Protein AF-A0A942PXX4-F1 (afdb_monomer)

Secondary structure (DSSP, 8-state):
---------PPPEEEEEE-SSEEEEEETTS-EEEEEGGG-HHHHHS-HHHHH--EEEGGGTEEEETTTTEEEEHHHHHHT-PPP------

Nearest PDB structures (foldseek):
  3k8r-assembly1_B  TM=8.141E-01  e=3.457E-06  Rhodospirillum rubrum ATCC 11170
  2x8n-assembly1_A  TM=8.123E-01  e=3.913E-05  Chromobacterium violaceum ATCC 12472
  7f7q-assembly1_A  TM=4.847E-01  e=6.034E-01  Enterococcus faecalis ATCC 10100
  8crc-assembly1_A  TM=4.020E-01  e=1.355E+00  Homo sapiens
  5dmv-assembly1_C  TM=3.897E-01  e=2.372E+00  Mus musculus

Structure (mmCIF, N/CA/C/O backbone):
data_AF-A0A942PXX4-F1
#
_entry.id   AF-A0A942PXX4-F1
#
loop_
_atom_site.group_PDB
_atom_site.id
_atom_site.type_symbol
_atom_site.label_atom_id
_atom_site.label_alt_id
_atom_site.label_comp_id
_atom_site.label_asym_id
_atom_site.label_entity_id
_atom_site.label_seq_id
_atom_site.pdbx_PDB_ins_code
_atom_site.Cartn_x
_atom_site.Cartn_y
_atom_site.Cartn_z
_atom_site.occupancy
_atom_site.B_iso_or_equiv
_atom_site.auth_seq_id
_atom_site.auth_comp_id
_atom_site.auth_asym_id
_atom_site.auth_atom_id
_atom_site.pdbx_PDB_model_num
ATOM 1 N N . MET A 1 1 ? 16.296 -7.093 -35.315 1.00 39.78 1 MET A N 1
ATOM 2 C CA . MET A 1 1 ? 15.605 -6.460 -34.175 1.00 39.78 1 MET A CA 1
ATOM 3 C C . MET A 1 1 ? 16.027 -7.221 -32.932 1.00 39.78 1 MET A C 1
ATOM 5 O O . MET A 1 1 ? 15.697 -8.394 -32.842 1.00 39.78 1 MET A O 1
ATOM 9 N N . SER A 1 2 ? 16.837 -6.623 -32.057 1.00 39.38 2 SER A N 1
ATOM 10 C CA . SER A 1 2 ? 17.206 -7.251 -30.784 1.00 39.38 2 SER A CA 1
ATOM 11 C C . SER A 1 2 ? 16.160 -6.875 -29.750 1.00 39.38 2 SER A C 1
ATOM 13 O O . SER A 1 2 ? 16.084 -5.721 -29.336 1.00 39.38 2 SER A O 1
ATOM 15 N N . THR A 1 3 ? 15.335 -7.840 -29.365 1.00 49.34 3 THR A N 1
ATOM 16 C CA . THR A 1 3 ? 14.520 -7.732 -28.160 1.00 49.34 3 THR A CA 1
ATOM 17 C C . THR A 1 3 ? 15.485 -7.783 -26.986 1.00 49.34 3 THR A C 1
ATOM 19 O O . THR A 1 3 ? 16.091 -8.821 -26.728 1.00 49.34 3 THR A O 1
ATOM 22 N N . VAL A 1 4 ? 15.689 -6.655 -26.308 1.00 53.97 4 VAL A N 1
ATOM 23 C CA . VAL A 1 4 ? 16.295 -6.679 -24.976 1.00 53.97 4 VAL A CA 1
ATOM 24 C C . VAL A 1 4 ? 15.336 -7.493 -24.119 1.00 53.97 4 VAL A C 1
ATOM 26 O O . VAL A 1 4 ? 14.152 -7.163 -24.052 1.00 53.97 4 VAL A O 1
ATOM 29 N N . ALA A 1 5 ? 15.814 -8.586 -23.527 1.00 53.88 5 ALA A N 1
ATOM 30 C CA . ALA A 1 5 ? 15.111 -9.217 -22.424 1.00 53.88 5 ALA A CA 1
ATOM 31 C C . ALA A 1 5 ? 15.040 -8.157 -21.324 1.00 53.88 5 ALA A C 1
ATOM 33 O O . ALA A 1 5 ? 16.023 -7.898 -20.636 1.00 53.88 5 ALA A O 1
ATOM 34 N N . ILE A 1 6 ? 13.923 -7.437 -21.263 1.00 54.06 6 ILE A N 1
ATOM 35 C CA . ILE A 1 6 ? 13.683 -6.474 -20.202 1.00 54.06 6 ILE A CA 1
ATOM 36 C C . ILE A 1 6 ? 13.416 -7.343 -18.978 1.00 54.06 6 ILE A C 1
ATOM 38 O O . ILE A 1 6 ? 12.310 -7.856 -18.803 1.00 54.06 6 ILE A O 1
ATOM 42 N N . GLU A 1 7 ? 14.450 -7.588 -18.175 1.00 54.88 7 GLU A N 1
ATOM 43 C CA . GLU A 1 7 ? 14.247 -7.919 -16.772 1.00 54.88 7 GLU A CA 1
ATOM 44 C C . GLU A 1 7 ? 13.517 -6.712 -16.180 1.00 54.88 7 GLU A C 1
ATOM 46 O O . GLU A 1 7 ? 14.115 -5.681 -15.880 1.00 54.88 7 GLU A O 1
ATOM 51 N N . TYR A 1 8 ? 12.185 -6.780 -16.142 1.00 55.84 8 TYR A N 1
ATOM 52 C CA . TYR A 1 8 ? 11.375 -5.778 -15.467 1.00 55.84 8 TYR A CA 1
ATOM 53 C C . TYR A 1 8 ? 11.600 -5.956 -13.971 1.00 55.84 8 TYR A C 1
ATOM 55 O O . TYR A 1 8 ? 10.860 -6.667 -13.293 1.00 55.84 8 TYR A O 1
ATOM 63 N N . GLU A 1 9 ? 12.642 -5.318 -13.454 1.00 79.38 9 GLU A N 1
ATOM 64 C CA . GLU A 1 9 ? 12.728 -5.069 -12.028 1.00 79.38 9 GLU A CA 1
ATOM 65 C C . GLU A 1 9 ? 11.582 -4.105 -11.696 1.00 79.38 9 GLU A C 1
ATOM 67 O O . GLU A 1 9 ? 11.539 -2.968 -12.178 1.00 79.38 9 GLU A O 1
ATOM 72 N N . TYR A 1 10 ? 10.569 -4.585 -10.968 1.00 89.25 10 TYR A N 1
ATOM 73 C CA . TYR A 1 10 ? 9.486 -3.710 -10.533 1.00 89.25 10 TYR A CA 1
ATOM 74 C C . TYR A 1 10 ? 10.073 -2.574 -9.693 1.00 89.25 10 TYR A C 1
ATOM 76 O O . TYR A 1 10 ? 10.988 -2.814 -8.898 1.00 89.25 10 TYR A O 1
ATOM 84 N N . PRO A 1 11 ? 9.549 -1.342 -9.813 1.00 95.38 11 PRO A N 1
ATOM 85 C CA . PRO A 1 11 ? 9.947 -0.302 -8.882 1.00 95.38 11 PRO A CA 1
ATOM 86 C C . PRO A 1 11 ? 9.590 -0.733 -7.456 1.00 95.38 11 PRO A C 1
ATOM 88 O O . PRO A 1 11 ? 8.614 -1.448 -7.226 1.00 95.38 11 PRO A O 1
ATOM 91 N N . ARG A 1 12 ? 10.377 -0.285 -6.483 1.00 97.25 12 ARG A N 1
ATOM 92 C CA . ARG A 1 12 ? 10.142 -0.603 -5.075 1.00 97.25 12 ARG A CA 1
ATOM 93 C C . ARG A 1 12 ? 9.029 0.269 -4.516 1.00 97.25 12 ARG A C 1
ATOM 95 O O . ARG A 1 12 ? 8.978 1.461 -4.815 1.00 97.25 12 ARG A O 1
ATOM 102 N N . ILE A 1 13 ? 8.197 -0.297 -3.655 1.00 98.38 13 ILE A N 1
ATOM 103 C CA . ILE A 1 13 ? 7.277 0.461 -2.811 1.00 98.38 13 ILE A CA 1
ATOM 104 C C . ILE A 1 13 ? 8.106 1.236 -1.788 1.00 98.38 13 ILE A C 1
ATOM 106 O O . ILE A 1 13 ? 8.944 0.665 -1.092 1.00 98.38 13 ILE A O 1
ATOM 110 N N . LEU A 1 14 ? 7.881 2.546 -1.727 1.00 98.50 14 LEU A N 1
ATOM 111 C CA . LEU A 1 14 ? 8.494 3.447 -0.752 1.00 98.50 14 LEU A CA 1
ATOM 112 C C . LEU A 1 14 ? 7.545 3.790 0.395 1.00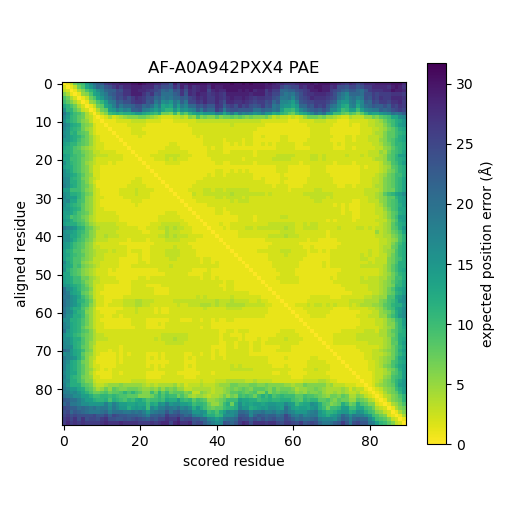 98.50 14 LEU A C 1
ATOM 114 O O . LEU A 1 14 ? 7.995 4.033 1.508 1.00 98.50 14 LEU A O 1
ATOM 118 N N . ALA A 1 15 ? 6.246 3.848 0.108 1.00 98.50 15 ALA A N 1
ATOM 119 C CA . ALA A 1 15 ? 5.198 4.111 1.082 1.00 98.50 15 ALA A CA 1
ATOM 120 C C . ALA A 1 15 ? 3.847 3.656 0.530 1.00 98.50 15 ALA A C 1
ATOM 122 O O . ALA A 1 15 ? 3.639 3.662 -0.688 1.00 98.50 15 ALA A O 1
ATOM 123 N N . VAL A 1 16 ? 2.923 3.335 1.432 1.00 98.44 16 VAL A N 1
ATOM 124 C CA . VAL A 1 16 ? 1.514 3.093 1.121 1.00 98.44 16 VAL A CA 1
ATOM 125 C C . VAL A 1 16 ? 0.622 4.006 1.954 1.00 98.44 16 VAL A C 1
ATOM 127 O O . VAL A 1 16 ? 0.901 4.284 3.119 1.00 98.44 16 VAL A O 1
ATOM 130 N N . THR A 1 17 ? -0.461 4.473 1.341 1.00 98.38 17 THR A N 1
ATOM 131 C CA . THR A 1 17 ? -1.598 5.082 2.028 1.00 98.38 17 THR A CA 1
ATOM 132 C C . THR A 1 17 ? -2.866 4.324 1.672 1.00 98.38 17 THR A C 1
ATOM 134 O O . THR A 1 17 ? -3.065 3.910 0.529 1.00 98.38 17 THR A O 1
ATOM 137 N N . VAL A 1 18 ? -3.738 4.141 2.657 1.00 98.50 18 VAL A N 1
ATOM 138 C CA . VAL A 1 18 ? -5.030 3.482 2.469 1.00 98.50 18 VAL A CA 1
ATOM 139 C C . VAL A 1 18 ? -6.105 4.391 3.039 1.00 98.50 18 VAL A C 1
ATOM 141 O O . VAL A 1 18 ? -6.050 4.761 4.211 1.00 98.50 18 VAL A O 1
ATOM 144 N N . ASN A 1 19 ? -7.066 4.769 2.206 1.00 97.81 19 ASN A N 1
ATOM 145 C CA . ASN A 1 19 ? -8.264 5.483 2.638 1.00 97.81 19 ASN A CA 1
ATOM 146 C C . ASN A 1 19 ? -9.496 4.593 2.423 1.00 97.81 19 ASN A C 1
ATOM 148 O O . ASN A 1 19 ? -9.357 3.401 2.157 1.00 97.81 19 ASN A O 1
ATOM 152 N N . ASP A 1 20 ? -10.693 5.155 2.554 1.00 97.69 20 ASP A N 1
ATOM 153 C CA . ASP A 1 20 ? -11.940 4.388 2.458 1.00 97.69 20 ASP A CA 1
ATOM 154 C C . ASP A 1 20 ? -12.299 3.938 1.031 1.00 97.69 20 ASP A C 1
ATOM 156 O O . ASP A 1 20 ? -13.252 3.184 0.845 1.00 97.69 20 ASP A O 1
ATOM 160 N N . GLU A 1 21 ? -11.526 4.347 0.022 1.00 97.81 21 GLU A N 1
ATOM 161 C CA . GLU A 1 21 ? -11.791 4.048 -1.388 1.00 97.81 21 GLU A CA 1
ATOM 162 C C . GLU A 1 21 ? -10.653 3.280 -2.067 1.00 97.81 21 GLU A C 1
ATOM 164 O O . GLU A 1 21 ? -10.913 2.400 -2.891 1.00 97.81 21 GLU A O 1
ATOM 169 N N . VAL A 1 22 ? -9.394 3.596 -1.749 1.00 98.31 22 VAL A N 1
ATOM 170 C CA . VAL A 1 22 ? -8.216 3.119 -2.483 1.00 98.31 22 VAL A CA 1
ATOM 171 C C . VAL A 1 22 ? -7.021 2.800 -1.584 1.00 98.31 22 VAL A C 1
ATOM 173 O O . VAL A 1 22 ? -6.796 3.420 -0.544 1.00 98.31 22 VAL A O 1
ATOM 176 N N . ILE A 1 23 ? -6.203 1.864 -2.064 1.00 98.38 23 ILE A N 1
ATOM 177 C CA . ILE A 1 23 ? -4.838 1.583 -1.613 1.00 98.38 23 ILE A CA 1
ATOM 178 C C . ILE A 1 23 ? -3.899 2.245 -2.623 1.00 98.38 23 ILE A C 1
ATOM 180 O O . ILE A 1 23 ? -3.962 1.935 -3.813 1.00 98.38 23 ILE A O 1
ATOM 184 N N . THR A 1 24 ? -3.033 3.150 -2.175 1.00 98.62 24 THR A N 1
ATOM 185 C CA . THR A 1 24 ? -2.086 3.878 -3.031 1.00 98.62 24 THR A CA 1
ATOM 186 C C . THR A 1 24 ? -0.655 3.582 -2.619 1.00 98.62 24 THR A C 1
ATOM 188 O O . THR A 1 24 ? -0.294 3.806 -1.470 1.00 98.62 24 THR A O 1
ATOM 191 N N . ALA A 1 25 ? 0.170 3.127 -3.560 1.00 98.50 25 ALA A N 1
ATOM 192 C CA . ALA A 1 25 ? 1.601 2.926 -3.368 1.00 98.50 25 ALA A CA 1
ATOM 193 C C . ALA A 1 25 ? 2.403 4.010 -4.091 1.00 98.50 25 ALA A C 1
ATOM 195 O O . ALA A 1 25 ? 2.186 4.261 -5.279 1.00 98.50 25 ALA A O 1
ATOM 196 N N . ASN A 1 26 ? 3.364 4.605 -3.386 1.00 98.56 26 ASN A N 1
ATOM 197 C CA . ASN A 1 26 ? 4.388 5.468 -3.966 1.00 98.56 26 ASN A CA 1
ATOM 198 C C . ASN A 1 26 ? 5.608 4.621 -4.321 1.00 98.56 26 ASN A C 1
ATOM 200 O O . ASN A 1 26 ? 6.129 3.891 -3.476 1.00 98.56 26 ASN A O 1
ATOM 204 N N . LEU A 1 27 ? 6.051 4.713 -5.569 1.00 98.31 27 LEU A N 1
ATOM 205 C CA . LEU A 1 27 ? 7.055 3.836 -6.151 1.00 98.31 27 LEU A CA 1
ATOM 206 C C . LEU A 1 27 ? 8.391 4.562 -6.336 1.00 98.31 27 LEU A C 1
ATOM 208 O O . LEU A 1 27 ? 8.450 5.778 -6.523 1.00 98.31 27 LEU A O 1
ATOM 212 N N . SER A 1 28 ? 9.487 3.805 -6.308 1.00 97.62 28 SER A N 1
ATOM 213 C CA . SER A 1 28 ? 10.852 4.340 -6.383 1.00 97.62 28 SER A CA 1
ATOM 214 C C . SER A 1 28 ? 11.205 5.022 -7.704 1.00 97.62 28 SER A C 1
ATOM 216 O O . SER 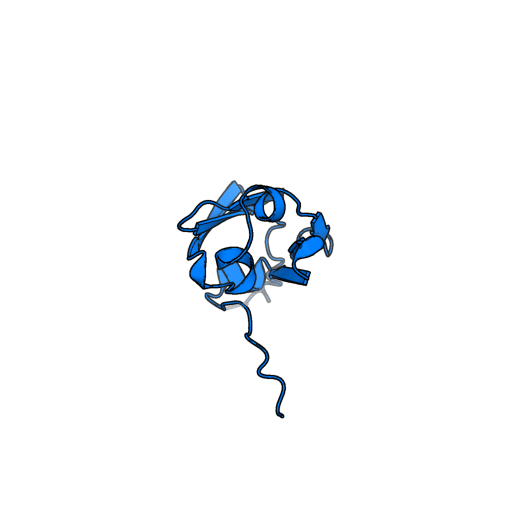A 1 28 ? 12.215 5.714 -7.776 1.00 97.62 28 SER A O 1
ATOM 218 N N . ASP A 1 29 ? 10.400 4.821 -8.744 1.00 95.56 29 ASP A N 1
ATOM 219 C CA . ASP A 1 29 ? 10.542 5.472 -10.048 1.00 95.56 29 ASP A CA 1
ATOM 220 C C . ASP A 1 29 ? 9.704 6.759 -10.176 1.00 95.56 29 ASP A C 1
ATOM 222 O O . ASP A 1 29 ? 9.575 7.314 -11.266 1.00 95.56 29 ASP A O 1
ATOM 226 N N . GLY A 1 30 ? 9.138 7.241 -9.065 1.00 97.25 30 GLY A N 1
ATOM 227 C CA . GLY A 1 30 ? 8.373 8.484 -8.993 1.00 97.25 30 GLY A CA 1
ATOM 228 C C . GLY A 1 30 ? 6.894 8.342 -9.350 1.00 97.25 30 GLY A C 1
ATOM 229 O O . GLY A 1 30 ? 6.172 9.338 -9.321 1.00 97.25 30 GLY A O 1
ATOM 230 N N . ARG A 1 31 ? 6.416 7.134 -9.675 1.00 97.25 31 ARG A N 1
ATOM 231 C CA . ARG A 1 31 ? 4.987 6.881 -9.897 1.00 97.25 31 ARG A CA 1
ATOM 232 C C . ARG A 1 31 ? 4.235 6.714 -8.580 1.00 97.25 31 ARG A C 1
ATOM 234 O O . ARG A 1 31 ? 4.771 6.193 -7.604 1.00 97.25 31 ARG A O 1
ATOM 241 N N . SER A 1 32 ? 2.949 7.043 -8.612 1.00 98.00 32 SER A N 1
ATOM 242 C CA . SER A 1 32 ? 1.971 6.563 -7.636 1.00 98.00 32 SER A CA 1
ATOM 243 C C . SER A 1 32 ? 0.961 5.678 -8.354 1.00 98.00 32 SER A C 1
ATOM 245 O O . SER A 1 32 ? 0.481 6.030 -9.433 1.00 98.00 32 SER A O 1
ATOM 247 N N . VAL A 1 33 ? 0.656 4.520 -7.774 1.00 97.81 33 VAL A N 1
ATOM 248 C CA . VAL A 1 33 ? -0.325 3.572 -8.313 1.00 97.81 33 VAL A CA 1
ATOM 249 C C . VAL A 1 33 ? -1.398 3.345 -7.266 1.00 97.81 33 VAL A C 1
ATOM 251 O O . VAL A 1 33 ? -1.087 2.966 -6.138 1.00 97.81 33 VAL A O 1
ATOM 254 N N . SER A 1 34 ? -2.652 3.564 -7.652 1.00 98.06 34 SER A N 1
ATOM 255 C CA . SER A 1 34 ? -3.815 3.361 -6.791 1.00 98.06 34 SER A CA 1
ATOM 256 C C . SER A 1 34 ? -4.679 2.224 -7.316 1.00 98.06 34 SER A C 1
ATOM 258 O O . SER A 1 34 ? -4.918 2.116 -8.520 1.00 98.06 34 SER A O 1
ATOM 260 N N . VAL A 1 35 ? -5.172 1.399 -6.400 1.00 97.25 35 VAL A N 1
ATOM 261 C CA . VAL A 1 35 ? -6.127 0.320 -6.671 1.00 97.25 35 VAL A CA 1
ATOM 262 C C . VAL A 1 35 ? -7.303 0.441 -5.699 1.00 97.25 35 VAL A C 1
ATOM 264 O O . VAL A 1 35 ? -7.115 0.971 -4.602 1.00 97.25 35 VAL A O 1
ATOM 267 N N . PRO A 1 36 ? -8.515 -0.015 -6.053 1.00 97.56 36 PRO A N 1
ATOM 268 C CA . PRO A 1 36 ? -9.653 0.017 -5.137 1.00 97.56 36 PRO A CA 1
ATOM 269 C C . PRO A 1 36 ? -9.358 -0.715 -3.822 1.00 97.56 36 PRO A C 1
ATOM 271 O O . PRO A 1 36 ? -8.818 -1.818 -3.846 1.00 97.56 36 PRO A O 1
ATOM 274 N N . LEU A 1 37 ? -9.795 -0.165 -2.686 1.00 96.94 37 LEU A N 1
ATOM 275 C CA . LEU A 1 37 ? -9.698 -0.812 -1.370 1.00 96.94 37 LEU A CA 1
ATOM 276 C C . LEU A 1 37 ? -10.328 -2.212 -1.385 1.00 96.94 37 LEU A C 1
ATOM 278 O O . LEU A 1 37 ? -9.792 -3.152 -0.806 1.00 96.94 37 LEU A O 1
ATOM 282 N N . ALA A 1 38 ? -11.418 -2.369 -2.139 1.00 94.62 38 ALA A N 1
ATOM 283 C CA . ALA A 1 38 ? -12.121 -3.633 -2.334 1.00 94.62 38 ALA A CA 1
ATOM 284 C C . ALA A 1 38 ? -11.260 -4.765 -2.939 1.00 94.62 38 ALA A C 1
ATOM 286 O O . ALA A 1 38 ? -11.697 -5.915 -2.948 1.00 94.62 38 ALA A O 1
ATOM 287 N N . TRP A 1 39 ? -10.050 -4.480 -3.441 1.00 93.31 39 TRP A N 1
ATOM 288 C CA . TRP A 1 39 ? -9.097 -5.512 -3.865 1.00 93.31 39 TRP A CA 1
ATOM 289 C C . TRP A 1 39 ? -8.608 -6.396 -2.727 1.00 93.31 39 TRP A C 1
ATOM 291 O O . TRP A 1 39 ? -8.221 -7.534 -2.984 1.00 93.31 39 TRP A O 1
ATOM 301 N N . SER A 1 40 ? -8.626 -5.891 -1.497 1.00 94.38 40 SER A N 1
ATOM 302 C CA . SER A 1 40 ? -8.379 -6.686 -0.308 1.00 94.38 40 SER A CA 1
ATOM 303 C C . SER A 1 40 ? -9.586 -6.581 0.604 1.00 94.38 40 SER A C 1
ATOM 305 O O . SER A 1 40 ? -9.871 -5.539 1.188 1.00 94.38 40 SER A O 1
ATOM 307 N N . TRP A 1 41 ? -10.300 -7.696 0.736 1.00 94.12 41 TRP A N 1
ATOM 308 C CA . TRP A 1 41 ? -11.422 -7.786 1.663 1.00 94.12 41 TRP A CA 1
ATOM 309 C C . TRP A 1 41 ? -10.966 -7.557 3.112 1.00 94.12 41 TRP A C 1
ATOM 311 O O . TRP A 1 41 ? -11.699 -6.941 3.876 1.00 94.12 41 TRP A O 1
ATOM 321 N N . ARG A 1 42 ? -9.737 -7.963 3.466 1.00 95.69 42 ARG A N 1
ATOM 322 C CA . ARG A 1 42 ? -9.175 -7.722 4.800 1.00 95.69 42 ARG A CA 1
ATOM 323 C C . ARG A 1 42 ? -8.913 -6.248 5.052 1.00 95.69 42 ARG A C 1
ATOM 325 O O . ARG A 1 42 ? -9.321 -5.737 6.085 1.00 95.69 42 ARG A O 1
ATOM 332 N N . LEU A 1 43 ? -8.299 -5.541 4.101 1.00 97.00 43 LEU A N 1
ATOM 333 C CA . LEU A 1 43 ? -8.087 -4.097 4.234 1.00 97.00 43 LEU A CA 1
ATOM 334 C C . LEU A 1 43 ? -9.409 -3.325 4.211 1.00 97.00 43 LEU A C 1
ATOM 336 O O . LEU A 1 43 ? -9.546 -2.335 4.929 1.00 97.00 43 LEU A O 1
ATOM 340 N N . ALA A 1 44 ? -10.395 -3.787 3.439 1.00 96.81 44 ALA A N 1
ATOM 341 C CA . ALA A 1 44 ? -11.735 -3.211 3.444 1.00 96.81 44 ALA A CA 1
ATOM 342 C C . ALA A 1 44 ? -12.413 -3.322 4.823 1.00 96.81 44 ALA A C 1
ATOM 344 O O . ALA A 1 44 ? -13.062 -2.371 5.254 1.00 96.81 44 ALA A O 1
ATOM 345 N N . GLU A 1 45 ? -12.216 -4.436 5.533 1.00 96.69 45 GLU A N 1
ATOM 346 C CA . GLU A 1 45 ? -12.746 -4.672 6.886 1.00 96.69 45 GLU A CA 1
ATOM 347 C C . GLU A 1 45 ? -11.859 -4.091 8.009 1.00 96.69 45 GLU A C 1
ATOM 349 O O . GLU A 1 45 ? -12.326 -3.924 9.135 1.00 96.69 45 GLU A O 1
ATOM 354 N N . ALA A 1 46 ? -10.602 -3.747 7.712 1.00 97.75 46 ALA A N 1
ATOM 355 C CA . ALA A 1 46 ? -9.646 -3.213 8.676 1.00 97.75 46 ALA A CA 1
ATOM 356 C C . ALA A 1 46 ? -9.997 -1.793 9.143 1.00 97.75 46 ALA A C 1
ATOM 358 O O . ALA A 1 46 ? -10.481 -0.954 8.375 1.00 97.75 46 ALA A O 1
ATOM 359 N N . THR A 1 47 ? -9.674 -1.497 10.403 1.00 98.31 47 THR A N 1
ATOM 360 C CA . THR A 1 47 ? -9.787 -0.139 10.954 1.00 98.31 47 THR A CA 1
ATOM 361 C C . THR A 1 47 ? -8.748 0.808 10.336 1.00 98.31 47 THR A C 1
ATOM 363 O O . THR A 1 47 ? -7.704 0.354 9.861 1.00 98.31 47 THR A O 1
ATOM 366 N N . PRO A 1 48 ? -8.951 2.139 10.389 1.00 98.12 48 PRO A N 1
ATOM 367 C CA . PRO A 1 48 ? -7.939 3.094 9.932 1.00 98.12 48 PRO A CA 1
ATOM 368 C C . PRO A 1 48 ? -6.576 2.929 10.620 1.00 98.12 48 PRO A C 1
ATOM 370 O O . PRO A 1 48 ? -5.550 3.113 9.973 1.00 98.12 48 PRO A O 1
ATOM 373 N N . ALA A 1 49 ? -6.557 2.553 11.904 1.00 98.31 49 ALA A N 1
ATOM 374 C CA . ALA A 1 49 ? -5.319 2.296 12.639 1.00 98.31 49 ALA A CA 1
ATOM 375 C C . ALA A 1 49 ? -4.576 1.076 12.074 1.00 98.31 49 ALA A C 1
ATOM 377 O O . ALA A 1 49 ? -3.400 1.179 11.750 1.00 98.31 49 ALA A O 1
ATOM 378 N N . GLN A 1 50 ? -5.293 -0.028 11.853 1.00 98.44 50 GLN A N 1
ATOM 379 C CA . GLN A 1 50 ? -4.734 -1.237 11.242 1.00 98.44 50 GLN A CA 1
ATOM 380 C C . GLN A 1 50 ? -4.233 -0.983 9.825 1.00 98.44 50 GLN A C 1
ATOM 382 O O . GLN A 1 50 ? -3.168 -1.448 9.465 1.00 98.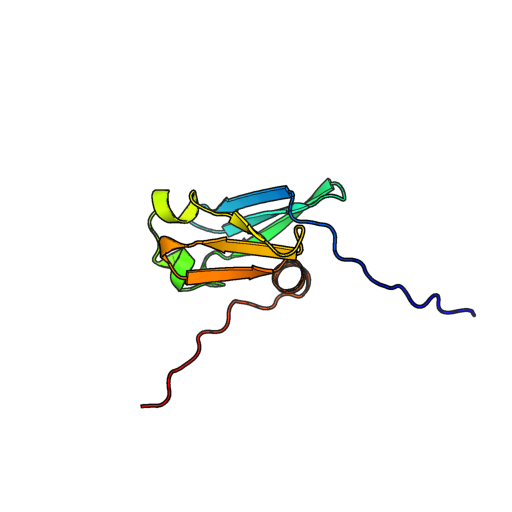44 50 GLN A O 1
ATOM 387 N N . ARG A 1 51 ? -4.956 -0.200 9.018 1.00 98.44 51 ARG A N 1
ATOM 388 C CA . ARG A 1 51 ? -4.515 0.182 7.667 1.00 98.44 51 ARG A CA 1
ATOM 389 C C . ARG A 1 51 ? -3.245 1.042 7.667 1.00 98.44 51 ARG A C 1
ATOM 391 O O . ARG A 1 51 ? -2.508 1.025 6.681 1.00 98.44 51 ARG A O 1
ATOM 398 N N . ALA A 1 52 ? -3.020 1.822 8.724 1.00 98.12 52 ALA A N 1
ATOM 399 C CA . ALA A 1 52 ? -1.844 2.676 8.868 1.00 98.12 52 ALA A CA 1
ATOM 400 C C . ALA A 1 52 ? -0.614 1.923 9.403 1.00 98.12 52 ALA A C 1
ATOM 402 O O . ALA A 1 52 ? 0.503 2.388 9.184 1.00 98.12 52 ALA A O 1
ATOM 403 N N . ASP A 1 53 ? -0.814 0.785 10.071 1.00 98.31 53 ASP A N 1
ATOM 404 C CA . ASP A 1 53 ? 0.248 -0.058 10.617 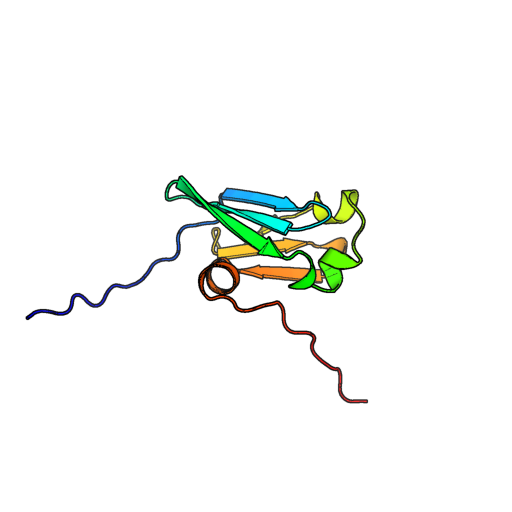1.00 98.31 53 ASP A CA 1
ATOM 405 C C . ASP A 1 53 ? 0.672 -1.120 9.595 1.00 98.31 53 ASP A C 1
ATOM 407 O O . ASP A 1 53 ? 0.047 -2.171 9.457 1.00 98.31 53 ASP A O 1
ATOM 411 N N . TYR A 1 54 ? 1.705 -0.807 8.813 1.00 98.50 54 TYR A N 1
ATOM 412 C CA . TYR A 1 54 ? 2.225 -1.695 7.778 1.00 98.50 54 TYR A CA 1
ATOM 413 C C . TYR A 1 54 ? 3.747 -1.756 7.777 1.00 98.50 54 TYR A C 1
ATOM 415 O O . TYR A 1 54 ? 4.443 -0.829 8.194 1.00 98.50 54 TYR A O 1
ATOM 423 N N . GLU A 1 55 ? 4.260 -2.825 7.182 1.00 98.56 55 GLU A N 1
ATOM 424 C CA . GLU A 1 55 ? 5.678 -3.066 6.977 1.00 98.56 55 GLU A CA 1
ATOM 425 C C . GLU A 1 55 ? 5.971 -3.237 5.487 1.00 98.56 55 GLU A C 1
ATOM 427 O O . GLU A 1 55 ? 5.291 -3.975 4.777 1.00 98.56 55 GLU A O 1
ATOM 432 N N . ILE A 1 56 ? 7.011 -2.571 4.986 1.00 98.19 56 ILE A N 1
ATOM 433 C CA . ILE A 1 56 ? 7.501 -2.822 3.628 1.00 98.19 56 ILE A CA 1
ATOM 434 C C . ILE A 1 56 ? 8.401 -4.059 3.667 1.00 98.19 56 ILE A C 1
ATOM 436 O O . ILE A 1 56 ? 9.413 -4.076 4.366 1.00 98.19 56 ILE A O 1
ATOM 440 N N . ILE A 1 57 ? 8.062 -5.074 2.874 1.00 96.94 57 ILE A N 1
ATOM 441 C CA . ILE A 1 57 ? 8.728 -6.382 2.858 1.00 96.94 57 ILE A CA 1
ATOM 442 C C . ILE A 1 57 ? 9.400 -6.672 1.510 1.00 96.94 57 ILE A C 1
ATOM 444 O O . ILE A 1 57 ? 9.202 -5.971 0.512 1.00 96.94 57 ILE A O 1
ATOM 448 N N . GLY A 1 58 ? 10.235 -7.717 1.473 1.00 93.88 58 GLY A N 1
ATOM 449 C CA . GLY A 1 58 ? 10.839 -8.222 0.233 1.00 93.88 58 GLY A CA 1
ATOM 450 C C . GLY A 1 58 ? 11.661 -7.173 -0.518 1.00 93.88 58 GLY A C 1
ATOM 451 O O . GLY A 1 58 ? 11.577 -7.087 -1.740 1.00 93.88 58 GLY A O 1
ATOM 452 N N . SER A 1 59 ? 12.395 -6.320 0.204 1.00 94.56 59 SER A N 1
ATOM 453 C CA . SER A 1 59 ? 13.147 -5.195 -0.373 1.00 94.56 59 SER A CA 1
ATOM 454 C C . SER A 1 59 ? 12.276 -4.240 -1.205 1.00 94.56 59 SER A C 1
ATOM 456 O O . SER A 1 59 ? 12.714 -3.743 -2.240 1.00 94.56 59 SER A O 1
ATOM 458 N N . GLY A 1 60 ? 11.037 -3.986 -0.771 1.00 96.25 60 GLY A N 1
ATOM 459 C CA . GLY A 1 60 ? 10.101 -3.087 -1.452 1.00 96.25 60 GLY A CA 1
ATOM 460 C C . GLY A 1 60 ? 9.222 -3.756 -2.506 1.00 96.25 60 GLY A C 1
ATOM 461 O O . GLY A 1 60 ? 8.534 -3.058 -3.245 1.00 96.25 60 GLY A O 1
ATOM 462 N N . GLN A 1 61 ? 9.227 -5.087 -2.601 1.00 96.25 61 GLN A N 1
ATOM 463 C CA . GLN A 1 61 ? 8.351 -5.817 -3.524 1.00 96.25 61 GLN A CA 1
ATOM 464 C C . GLN A 1 61 ? 6.919 -5.971 -2.998 1.00 96.25 61 GLN A C 1
ATOM 466 O O . GLN A 1 61 ? 6.002 -6.224 -3.785 1.00 96.25 61 GLN A O 1
ATOM 471 N N . GLY A 1 62 ? 6.707 -5.799 -1.693 1.00 96.25 62 GLY A N 1
ATOM 472 C CA . GLY A 1 62 ? 5.381 -5.865 -1.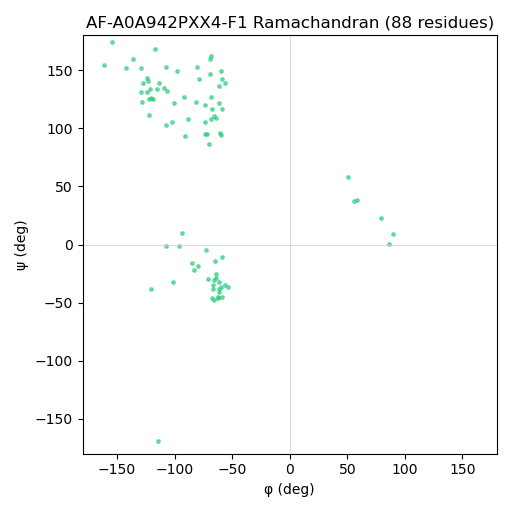098 1.00 96.25 62 GLY A CA 1
ATOM 473 C C . GLY A 1 62 ? 5.257 -5.082 0.196 1.00 96.25 62 GLY A C 1
ATOM 474 O O . GLY A 1 62 ? 6.231 -4.536 0.715 1.00 96.25 62 GLY A O 1
ATOM 475 N N . VAL A 1 63 ? 4.027 -5.040 0.687 1.00 98.06 63 VAL A N 1
ATOM 476 C CA . VAL A 1 63 ? 3.637 -4.447 1.961 1.00 98.06 63 VAL A CA 1
ATOM 477 C C . VAL A 1 63 ? 2.807 -5.456 2.728 1.00 98.06 63 VAL A C 1
ATOM 479 O O . VAL A 1 63 ? 1.886 -6.032 2.151 1.00 98.06 63 VAL A O 1
ATOM 482 N N . HIS A 1 64 ? 3.159 -5.643 3.993 1.00 98.00 64 HIS A N 1
ATOM 483 C CA . HIS A 1 64 ? 2.506 -6.530 4.941 1.00 98.00 64 HIS A CA 1
ATOM 484 C C . HIS A 1 64 ? 1.763 -5.709 5.994 1.00 98.00 64 HIS A C 1
ATOM 486 O O . HIS A 1 64 ? 2.323 -4.760 6.542 1.00 98.00 64 HIS A O 1
ATOM 492 N N . TRP A 1 65 ? 0.525 -6.086 6.298 1.00 98.25 65 TRP A N 1
ATOM 493 C CA . TRP A 1 65 ? -0.235 -5.564 7.431 1.00 98.25 65 TRP A CA 1
ATOM 494 C C . TRP A 1 65 ? -0.338 -6.647 8.515 1.00 98.25 65 TRP A C 1
ATOM 496 O O . TRP A 1 65 ? -1.156 -7.564 8.369 1.00 98.25 65 TRP A O 1
ATOM 506 N N . PRO A 1 66 ? 0.456 -6.559 9.599 1.00 97.62 66 PRO A N 1
ATOM 507 C CA . PRO A 1 66 ? 0.649 -7.664 10.539 1.00 97.62 66 PRO A CA 1
ATOM 508 C C . PRO A 1 66 ? -0.603 -8.023 11.339 1.00 97.62 66 PRO A C 1
ATOM 510 O O . PRO A 1 66 ? -0.884 -9.201 11.542 1.00 97.62 66 PRO A O 1
ATOM 513 N N . GLU A 1 67 ? -1.398 -7.039 11.763 1.00 97.81 67 GLU A N 1
ATOM 514 C CA . GLU A 1 67 ? -2.607 -7.307 12.555 1.00 97.81 67 GLU A CA 1
ATOM 515 C C . GLU A 1 67 ? -3.692 -8.073 11.786 1.00 97.81 67 GLU A C 1
ATOM 517 O O . GLU A 1 67 ? -4.473 -8.811 12.389 1.00 97.81 67 GLU A O 1
ATOM 522 N N . ILE A 1 68 ? -3.766 -7.882 10.467 1.00 96.50 68 ILE A N 1
ATOM 523 C CA . ILE A 1 68 ? -4.806 -8.480 9.619 1.00 96.50 68 ILE A CA 1
ATOM 524 C C . ILE A 1 68 ? -4.272 -9.606 8.729 1.00 96.50 68 ILE A C 1
ATOM 526 O O . ILE A 1 68 ? -5.067 -10.208 8.014 1.00 96.50 68 ILE A O 1
ATOM 530 N N . ASP A 1 69 ? -2.970 -9.903 8.780 1.00 95.50 69 ASP A N 1
ATOM 531 C CA . ASP A 1 69 ? -2.305 -10.919 7.954 1.00 95.50 69 ASP A CA 1
ATOM 532 C C . ASP A 1 69 ? -2.638 -10.755 6.459 1.00 95.50 69 ASP A C 1
ATOM 534 O O . ASP A 1 69 ? -3.236 -11.621 5.809 1.00 95.50 69 ASP A O 1
ATOM 538 N N . GLU A 1 70 ? -2.330 -9.571 5.924 1.00 95.94 70 GLU A N 1
ATOM 539 C CA . GLU A 1 70 ? -2.566 -9.242 4.519 1.00 95.94 70 GLU A CA 1
ATOM 540 C C . GLU A 1 70 ? -1.301 -8.718 3.846 1.00 95.94 70 GLU A C 1
ATOM 542 O O . GLU A 1 70 ? -0.599 -7.879 4.407 1.00 95.94 70 GLU A O 1
ATOM 547 N N . ASP A 1 71 ? -1.078 -9.164 2.608 1.00 96.12 71 ASP A N 1
ATOM 548 C CA . ASP A 1 71 ? 0.059 -8.772 1.782 1.00 96.12 71 ASP A CA 1
ATOM 549 C C . ASP A 1 71 ? -0.408 -8.200 0.445 1.00 96.12 71 ASP A C 1
ATO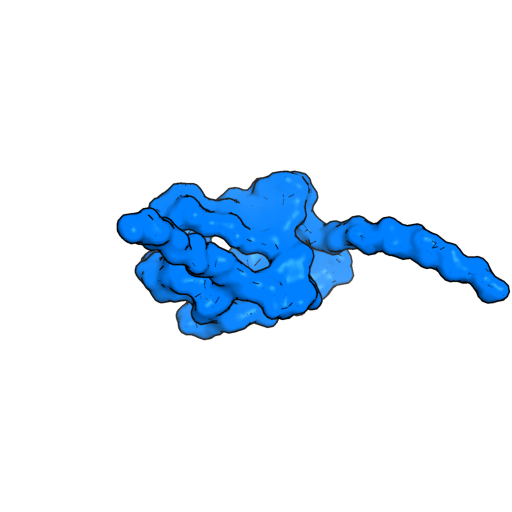M 551 O O . ASP A 1 71 ? -1.174 -8.826 -0.292 1.00 96.12 71 ASP A O 1
ATOM 555 N N . ILE A 1 72 ? 0.138 -7.047 0.060 1.00 95.75 72 ILE A N 1
ATOM 556 C CA . ILE A 1 72 ? -0.044 -6.474 -1.278 1.00 95.75 72 ILE A CA 1
ATOM 557 C C . ILE A 1 72 ? 1.317 -6.311 -1.946 1.00 95.75 72 ILE A C 1
ATOM 559 O O . ILE A 1 72 ? 2.220 -5.675 -1.408 1.00 95.75 72 ILE A O 1
ATOM 563 N N . SER A 1 73 ? 1.466 -6.867 -3.149 1.00 95.44 73 SER A N 1
ATOM 564 C CA . SER A 1 73 ? 2.700 -6.758 -3.935 1.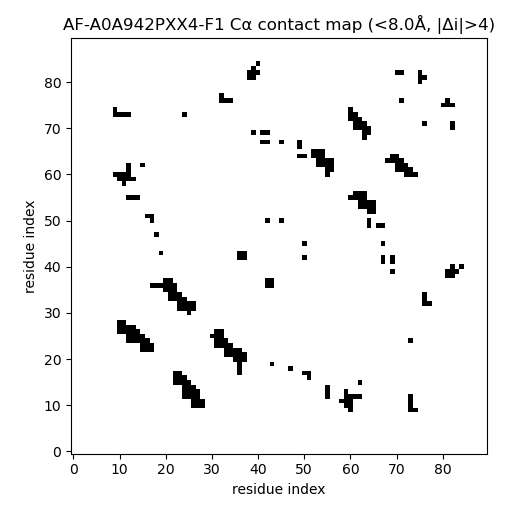00 95.44 73 SER A CA 1
ATOM 565 C C . SER A 1 73 ? 2.625 -5.651 -4.983 1.00 95.44 73 SER A C 1
ATOM 567 O O . SER A 1 73 ? 1.569 -5.406 -5.575 1.00 95.44 73 SER A O 1
ATOM 569 N N . VAL A 1 74 ? 3.773 -5.047 -5.301 1.00 96.00 74 VAL A N 1
ATOM 570 C CA . VAL A 1 74 ? 3.877 -4.071 -6.398 1.00 96.00 74 VAL A CA 1
ATOM 571 C C . VAL A 1 74 ? 3.490 -4.688 -7.742 1.00 96.00 74 VAL A C 1
ATOM 573 O O . VAL A 1 74 ? 2.830 -4.046 -8.558 1.00 96.00 74 VAL A O 1
ATOM 576 N N . ALA A 1 75 ? 3.832 -5.962 -7.950 1.00 94.38 75 ALA A N 1
ATOM 577 C CA . ALA A 1 75 ? 3.447 -6.709 -9.139 1.00 94.38 75 ALA A CA 1
ATOM 578 C C . ALA A 1 75 ? 1.920 -6.837 -9.240 1.00 94.38 75 ALA A C 1
ATOM 580 O O . ALA A 1 75 ? 1.354 -6.569 -10.297 1.00 94.38 75 ALA A O 1
ATOM 581 N N . GLY A 1 76 ? 1.243 -7.189 -8.141 1.00 93.62 76 GLY A N 1
ATOM 582 C CA . GLY A 1 76 ? -0.218 -7.277 -8.098 1.00 93.62 76 GLY A CA 1
ATOM 583 C C . GLY A 1 76 ? -0.888 -5.946 -8.440 1.00 93.62 76 GLY A C 1
ATOM 584 O O . GLY A 1 76 ? -1.789 -5.910 -9.278 1.00 93.62 76 GLY A O 1
ATOM 585 N N . MET A 1 77 ? -0.384 -4.845 -7.870 1.00 95.25 77 MET A N 1
ATOM 586 C CA . MET A 1 77 ? -0.877 -3.494 -8.162 1.00 95.25 77 MET A CA 1
ATOM 587 C C . MET A 1 77 ? -0.688 -3.100 -9.631 1.00 95.25 77 MET A C 1
ATOM 589 O O . MET A 1 77 ? -1.620 -2.592 -10.250 1.00 95.25 77 MET A O 1
ATOM 593 N N . LEU A 1 78 ? 0.489 -3.356 -10.210 1.00 94.69 78 LEU A N 1
ATOM 594 C CA . LEU A 1 78 ? 0.798 -2.987 -11.596 1.00 94.69 78 LEU A CA 1
ATOM 595 C C . LEU A 1 78 ? 0.052 -3.835 -12.634 1.00 94.69 78 LEU A C 1
ATOM 597 O O . LEU A 1 78 ? -0.242 -3.334 -13.718 1.00 94.69 78 LEU A O 1
ATOM 601 N N . HIS A 1 79 ? -0.262 -5.092 -12.313 1.00 92.81 79 HIS A N 1
ATOM 602 C CA . HIS A 1 79 ? -0.908 -6.025 -13.246 1.00 92.81 79 HIS A CA 1
ATOM 603 C C . HIS A 1 79 ? -2.424 -6.123 -13.109 1.00 92.81 79 HIS A C 1
ATOM 605 O O . HIS A 1 79 ? -3.043 -6.870 -13.864 1.00 92.81 79 HIS A O 1
ATOM 611 N N . GLY A 1 80 ? -3.051 -5.404 -12.175 1.00 90.06 80 GLY A N 1
ATOM 612 C CA . GLY A 1 80 ? -4.504 -5.506 -12.025 1.00 90.06 80 GLY A CA 1
ATOM 613 C C . GLY A 1 80 ? -4.965 -6.752 -11.262 1.00 90.06 80 GLY A C 1
ATOM 614 O O . GLY A 1 80 ? -6.088 -7.200 -11.488 1.00 90.06 80 GLY A O 1
ATOM 615 N N . VAL A 1 81 ? -4.114 -7.363 -10.427 1.00 86.69 81 VAL A N 1
ATOM 616 C CA . VAL A 1 81 ? -4.416 -8.638 -9.754 1.00 86.69 81 VAL A CA 1
ATOM 617 C C . VAL A 1 81 ? -4.814 -8.381 -8.292 1.00 86.69 81 VAL A C 1
ATOM 619 O O . VAL A 1 81 ? -3.934 -8.105 -7.475 1.00 86.69 81 VAL A O 1
ATOM 622 N N . PRO A 1 82 ? -6.112 -8.483 -7.935 1.00 81.56 82 PRO A N 1
ATOM 623 C CA . P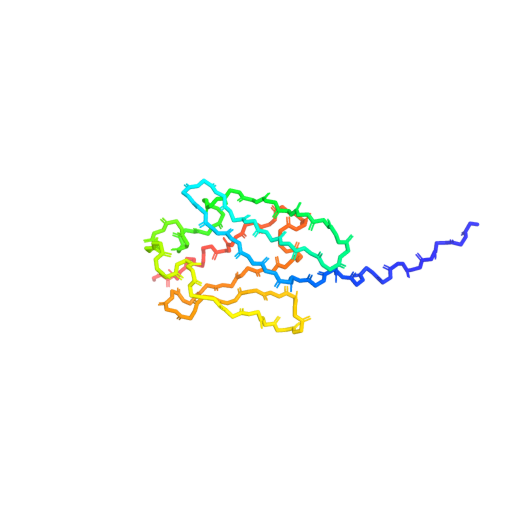RO A 1 82 ? -6.576 -8.293 -6.560 1.00 81.56 82 PRO A CA 1
ATOM 624 C C . PRO A 1 82 ? -6.100 -9.411 -5.622 1.00 81.56 82 PRO A C 1
ATOM 626 O O . PRO A 1 82 ? -5.737 -10.508 -6.066 1.00 81.56 82 PRO A O 1
ATOM 629 N N . ALA A 1 83 ? -6.142 -9.149 -4.311 1.00 76.69 83 ALA A N 1
ATOM 630 C CA . ALA A 1 83 ? -5.759 -10.125 -3.300 1.00 76.69 83 ALA A C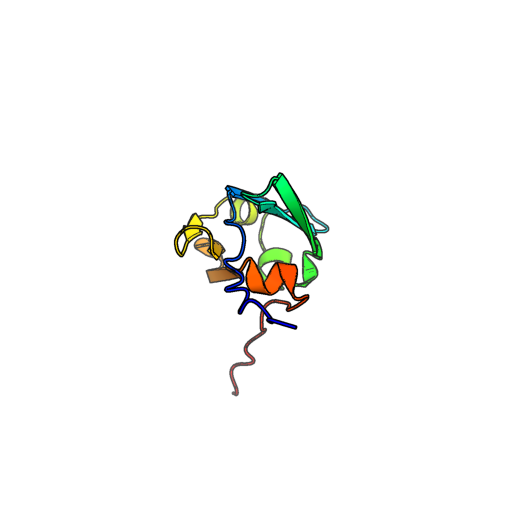A 1
ATOM 631 C C . ALA A 1 83 ? -6.671 -11.358 -3.372 1.00 76.69 83 ALA A C 1
ATOM 633 O O . ALA A 1 83 ? -7.897 -11.271 -3.515 1.00 76.69 83 ALA A O 1
ATOM 634 N N . ARG A 1 84 ? -6.074 -12.550 -3.288 1.00 73.56 84 ARG A N 1
ATOM 635 C CA . ARG A 1 84 ? -6.847 -13.792 -3.350 1.00 73.56 84 ARG A CA 1
ATOM 636 C C . ARG A 1 84 ? -7.601 -13.994 -2.045 1.00 73.56 84 ARG A C 1
ATOM 638 O O . ARG A 1 84 ? -7.008 -14.230 -0.998 1.00 73.56 84 ARG A O 1
ATOM 645 N N . LYS A 1 85 ? -8.928 -14.068 -2.137 1.00 68.06 85 LYS A N 1
ATOM 646 C CA . LYS A 1 85 ? -9.732 -14.711 -1.097 1.00 68.06 85 LYS A CA 1
ATOM 647 C C . LYS A 1 85 ? -9.540 -16.223 -1.212 1.00 68.06 85 LYS A C 1
ATOM 649 O O . LYS A 1 85 ? -10.192 -16.872 -2.031 1.00 68.06 85 LYS A O 1
ATOM 654 N N . LEU A 1 86 ? -8.619 -16.787 -0.431 1.00 61.50 86 LEU A N 1
ATOM 655 C CA . LEU A 1 86 ? -8.525 -18.238 -0.287 1.00 61.50 86 LEU A CA 1
ATOM 656 C C . LEU A 1 86 ? -9.824 -18.721 0.366 1.00 61.50 86 LEU A C 1
ATOM 658 O O . LEU A 1 86 ? -10.085 -18.447 1.535 1.00 61.50 86 LEU A O 1
ATOM 662 N N . LYS A 1 87 ? -10.675 -19.410 -0.399 1.00 54.47 87 LYS A N 1
ATOM 663 C CA . LYS A 1 87 ? -11.762 -20.189 0.192 1.00 54.47 87 LYS A CA 1
ATOM 664 C C . LYS A 1 87 ? -11.112 -21.415 0.817 1.00 54.47 87 LYS A C 1
ATOM 666 O O . LYS A 1 87 ? -10.684 -22.305 0.087 1.00 54.47 87 LYS A O 1
ATOM 671 N N . LEU A 1 88 ? -11.006 -21.442 2.143 1.00 51.25 88 LEU A N 1
ATOM 672 C CA . LEU A 1 88 ? -10.753 -22.695 2.843 1.00 51.25 88 LEU A CA 1
ATOM 673 C C . LEU A 1 88 ? -11.915 -23.626 2.487 1.00 51.25 88 LEU A C 1
ATOM 675 O O . LEU A 1 88 ? -13.078 -23.294 2.716 1.00 51.25 88 LEU A O 1
ATOM 679 N N . VAL A 1 89 ? -11.600 -24.726 1.808 1.00 46.84 89 VAL A N 1
ATOM 680 C CA . VAL A 1 89 ? -12.561 -25.787 1.510 1.00 46.84 89 VAL A CA 1
ATOM 681 C C . VAL A 1 89 ? -12.915 -26.430 2.850 1.00 46.84 89 VAL A C 1
ATOM 683 O O . VAL A 1 89 ? -12.018 -26.924 3.531 1.00 46.84 89 VAL A O 1
ATOM 686 N N . SER A 1 90 ? -14.186 -26.332 3.245 1.00 52.91 90 SER A N 1
ATOM 687 C CA . SER A 1 90 ? -14.765 -27.059 4.380 1.00 52.91 90 SER A CA 1
ATOM 688 C C . SER A 1 90 ? -14.937 -28.532 4.052 1.00 52.91 90 SER A C 1
ATOM 690 O O . SER A 1 90 ? -15.422 -28.783 2.922 1.00 52.91 90 SER A O 1
#

Mean predicted aligned error: 6.06 Å

pLDDT: mean 88.93, std 16.46, range [39.38, 98.62]

Foldseek 3Di:
DDDDPPPCPQFFFPDWDDDQFWIWTQGPVRDIFIDGCVLDPLSNVDDNVQRRQWDQDPRRQWIARVVSGDIDGSCCRVVVNGDDPPDPDD

Radius of gyration: 14.4 Å; Cα contacts (8 Å, |Δi|>4): 146; chains: 1; bounding box: 32×36×47 Å

Solvent-accessible surface area (backbone atoms only — not comparable to full-atom values): 5542 Å² total; per-residue (Å²): 135,85,79,72,82,73,77,76,74,74,58,30,51,76,48,75,50,63,59,99,59,32,38,33,36,36,32,71,79,75,49,73,51,74,44,58,25,76,36,32,66,61,66,59,72,43,51,74,68,56,60,69,47,64,43,77,35,79,90,16,46,27,37,37,26,75,94,73,74,45,72,52,39,48,64,31,68,75,71,75,50,61,56,81,81,79,74,79,84,126

Sequence (90 aa):
MSTVAIEYEYPRILAVTVNDEVITANLSDGRSVSVPLAWSWRLAEATPAQRADYEIIGSGQGVHWPEIDEDISVAGMLHGVPARKLKLVS